Protein AF-A0A9P6DDN6-F1 (afdb_monomer)

Sequence (94 aa):
MSTAVTITYVLNPPEGTGTPALSRTKEMTFDIESSTDRTYAAYYDSLRTTVEDARTAIGDDLTAWRDAIGAAEGSKETKNILADEDDEEGDGEQ

Organism: Pleurotus eryngii (NCBI:txid5323)

Secondary structure (DSSP, 8-state):
--SEEEEEEE--PPTT---TTS-SEEEEEEE----SS--HHHHHHHHHHHHHHHHHHHHHHHHHHHHHHHHHHHHHHHHHHHHHHTTSS-----

Mean predicted aligned error: 10.97 Å

Structure (mmCIF, N/CA/C/O backbone):
data_AF-A0A9P6DDN6-F1
#
_entry.id   AF-A0A9P6DDN6-F1
#
loop_
_atom_site.group_PDB
_atom_site.id
_atom_site.type_symbol
_atom_site.label_atom_id
_atom_site.label_alt_id
_atom_site.label_comp_id
_atom_site.label_asym_id
_atom_site.label_entity_id
_atom_site.label_seq_id
_atom_site.pdbx_PDB_ins_code
_atom_site.Cartn_x
_atom_site.Cartn_y
_atom_site.Cartn_z
_atom_site.occupancy
_atom_site.B_iso_or_equiv
_atom_site.auth_seq_id
_atom_site.auth_comp_id
_atom_site.auth_asym_id
_atom_site.auth_atom_id
_atom_site.pdbx_PDB_model_num
ATOM 1 N N . MET A 1 1 ? 16.088 -13.026 -13.908 1.00 72.12 1 MET A N 1
ATOM 2 C CA . MET A 1 1 ? 15.892 -12.099 -12.775 1.00 72.12 1 MET A CA 1
ATOM 3 C C . MET A 1 1 ? 14.531 -12.390 -12.173 1.00 72.12 1 MET A C 1
ATOM 5 O O . MET A 1 1 ? 13.733 -13.028 -12.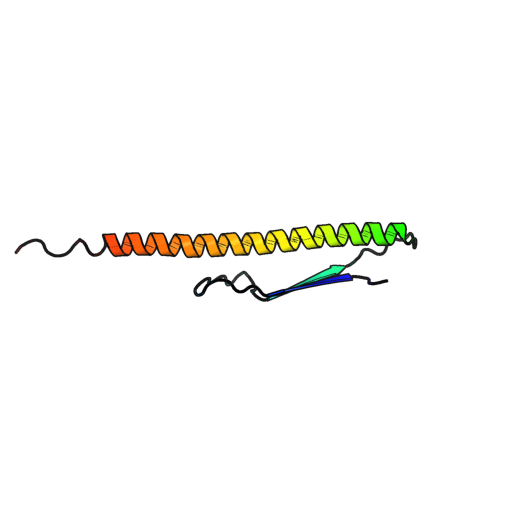853 1.00 72.12 1 MET A O 1
ATOM 9 N N . SER A 1 2 ? 14.291 -12.019 -10.918 1.00 79.88 2 SER A N 1
ATOM 10 C CA . SER A 1 2 ? 12.959 -12.136 -10.314 1.00 79.88 2 SER A CA 1
ATOM 11 C C . SER A 1 2 ? 11.955 -11.324 -11.129 1.00 79.88 2 SER A C 1
ATOM 13 O O . SER A 1 2 ? 12.287 -10.242 -11.599 1.00 79.88 2 SER A O 1
ATOM 15 N N . THR A 1 3 ? 10.754 -11.854 -11.324 1.00 90.12 3 THR A N 1
ATOM 16 C CA . THR A 1 3 ? 9.673 -11.176 -12.059 1.00 90.12 3 THR A CA 1
ATOM 17 C C . THR A 1 3 ? 8.665 -10.522 -11.127 1.00 90.12 3 THR A C 1
ATOM 19 O O . THR A 1 3 ? 7.733 -9.896 -11.606 1.00 90.12 3 THR A O 1
ATOM 22 N N . ALA A 1 4 ? 8.834 -10.680 -9.814 1.00 93.00 4 ALA A N 1
ATOM 23 C CA . ALA A 1 4 ? 7.946 -10.127 -8.810 1.00 93.00 4 ALA A CA 1
ATOM 24 C C . ALA A 1 4 ? 8.688 -9.874 -7.491 1.00 93.00 4 ALA A C 1
ATOM 26 O O . ALA A 1 4 ? 9.718 -10.497 -7.206 1.00 93.00 4 ALA A O 1
ATOM 27 N N . VAL A 1 5 ? 8.122 -8.974 -6.692 1.00 94.44 5 VAL A N 1
ATOM 28 C CA . VAL A 1 5 ? 8.470 -8.705 -5.298 1.00 94.44 5 VAL A CA 1
ATOM 29 C C . VAL A 1 5 ? 7.315 -9.194 -4.430 1.00 94.44 5 VAL A C 1
ATOM 31 O O . VAL A 1 5 ? 6.191 -8.719 -4.571 1.00 94.44 5 VAL A O 1
ATOM 34 N N . THR A 1 6 ? 7.588 -10.127 -3.520 1.00 95.81 6 THR A N 1
ATOM 35 C CA . THR A 1 6 ? 6.601 -10.627 -2.553 1.00 95.81 6 THR A CA 1
ATOM 36 C C . THR A 1 6 ? 6.963 -10.146 -1.158 1.00 95.81 6 THR A C 1
ATOM 38 O O . THR A 1 6 ? 8.111 -10.270 -0.728 1.00 95.81 6 THR A O 1
ATOM 41 N N . ILE A 1 7 ? 5.982 -9.592 -0.451 1.00 94.81 7 ILE A N 1
ATOM 42 C CA . ILE A 1 7 ? 6.127 -9.085 0.910 1.00 94.81 7 ILE A CA 1
ATOM 43 C C . ILE A 1 7 ? 5.053 -9.718 1.780 1.00 94.81 7 ILE A C 1
ATOM 45 O O . ILE A 1 7 ? 3.863 -9.637 1.476 1.00 94.81 7 ILE A O 1
ATOM 49 N N . THR A 1 8 ? 5.487 -10.299 2.893 1.00 95.62 8 THR A N 1
ATOM 50 C CA . THR A 1 8 ? 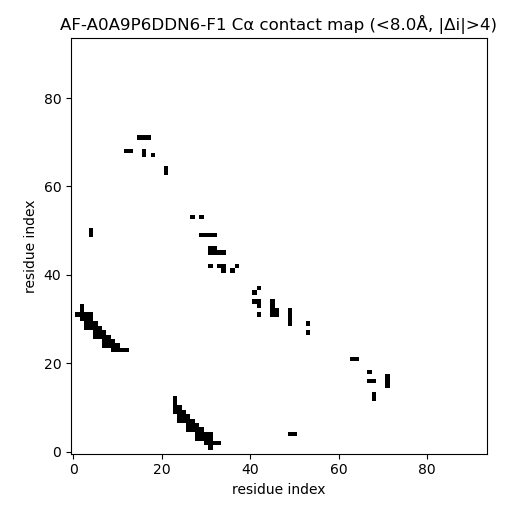4.609 -10.925 3.878 1.00 95.62 8 THR A CA 1
ATOM 51 C C . THR A 1 8 ? 4.872 -10.304 5.238 1.00 95.62 8 THR A C 1
ATOM 53 O O . THR A 1 8 ? 6.026 -10.168 5.650 1.00 95.62 8 THR A O 1
ATOM 56 N N . TYR A 1 9 ? 3.812 -9.934 5.949 1.00 93.12 9 TYR A N 1
ATOM 57 C CA . TYR A 1 9 ? 3.915 -9.432 7.314 1.00 93.12 9 TYR A CA 1
ATOM 58 C C . TYR A 1 9 ? 2.773 -9.934 8.193 1.00 93.12 9 TYR A C 1
ATOM 60 O O . TYR A 1 9 ? 1.702 -10.327 7.722 1.00 93.12 9 TYR A O 1
ATOM 68 N N . VAL A 1 10 ? 3.036 -9.926 9.500 1.00 94.44 10 VAL A N 1
ATOM 69 C CA . VAL A 1 10 ? 2.081 -10.280 10.548 1.00 94.44 10 VAL A CA 1
ATOM 70 C C . VAL A 1 10 ? 2.062 -9.160 11.577 1.00 94.44 10 VAL A C 1
ATOM 72 O O . VAL A 1 10 ? 3.107 -8.764 12.092 1.00 94.44 10 VAL A O 1
ATOM 75 N N . LEU A 1 11 ? 0.871 -8.652 11.871 1.00 91.50 11 LEU A N 1
ATOM 76 C CA . LEU A 1 11 ? 0.626 -7.621 12.866 1.00 91.50 11 LEU A CA 1
ATOM 77 C C . LEU A 1 11 ? 0.055 -8.237 14.137 1.00 91.50 11 LEU A C 1
ATOM 79 O O . LEU A 1 11 ? -0.834 -9.088 14.093 1.00 91.50 11 LEU A O 1
ATOM 83 N N . ASN A 1 12 ? 0.531 -7.733 15.272 1.00 89.62 12 ASN A N 1
ATOM 84 C CA . ASN A 1 12 ? 0.064 -8.100 16.605 1.00 89.62 12 ASN A CA 1
ATOM 85 C C . ASN A 1 12 ? -0.632 -6.889 17.251 1.00 89.62 12 ASN A C 1
ATOM 87 O O . ASN A 1 12 ? -0.033 -6.238 18.108 1.00 89.62 12 ASN A O 1
ATOM 91 N N . PRO A 1 13 ? -1.849 -6.517 16.805 1.00 86.25 13 PRO A N 1
ATOM 92 C CA . PRO A 1 13 ? -2.597 -5.429 17.424 1.00 86.25 13 PRO A CA 1
ATOM 93 C C . PRO A 1 13 ? -3.035 -5.812 18.851 1.00 86.25 13 PRO A C 1
ATOM 95 O O . PRO A 1 13 ? -3.147 -7.008 19.148 1.00 86.25 13 PRO A O 1
ATOM 98 N N . PRO A 1 14 ? -3.321 -4.824 19.720 1.00 84.06 14 PRO A N 1
ATOM 99 C CA . PRO A 1 14 ? -3.847 -5.068 21.060 1.00 84.06 14 PRO A CA 1
ATOM 100 C C . PRO A 1 14 ? -5.117 -5.933 21.075 1.00 84.06 14 PRO A C 1
ATOM 102 O O . PRO A 1 14 ? -5.871 -6.028 20.100 1.00 84.06 14 PRO A O 1
ATOM 105 N N . GLU A 1 15 ? -5.381 -6.575 22.212 1.00 78.25 15 GLU A N 1
ATOM 106 C CA . GLU A 1 15 ? -6.609 -7.347 22.388 1.00 78.25 15 GLU A CA 1
ATOM 107 C C . GLU A 1 15 ? -7.850 -6.445 22.299 1.00 78.25 15 GLU A C 1
ATOM 109 O O . GLU A 1 15 ? -7.866 -5.300 22.759 1.00 78.25 15 GLU A O 1
ATOM 114 N N . GLY A 1 16 ? -8.904 -6.961 21.665 1.00 70.62 16 GLY A N 1
ATOM 115 C CA . GLY A 1 16 ? -10.136 -6.209 21.430 1.00 70.62 16 GLY A CA 1
ATOM 116 C C . GLY A 1 16 ? -10.098 -5.254 20.232 1.00 70.62 16 GLY A C 1
ATOM 117 O O . GLY A 1 16 ? -11.137 -4.678 19.914 1.00 70.62 16 GLY A O 1
ATOM 118 N N . THR A 1 17 ? -8.974 -5.118 19.509 1.00 72.69 17 THR A N 1
ATOM 119 C CA . THR A 1 17 ? -8.961 -4.449 18.197 1.00 72.69 17 THR A CA 1
ATOM 120 C C . THR A 1 17 ? -9.681 -5.333 17.170 1.00 72.69 17 THR A C 1
ATOM 122 O O . THR A 1 17 ? -9.082 -6.189 16.511 1.00 72.69 17 THR A O 1
ATOM 125 N N . GLY A 1 18 ? -11.004 -5.183 17.097 1.00 64.50 18 GLY A N 1
ATOM 126 C CA . GLY A 1 18 ? -11.867 -5.872 16.146 1.00 64.50 18 GLY A CA 1
ATOM 127 C C . GLY A 1 18 ? -11.966 -5.096 14.840 1.00 64.50 18 GLY A C 1
ATOM 128 O O . GLY A 1 18 ? -12.724 -4.137 14.747 1.00 64.50 18 GLY A O 1
ATOM 129 N N . THR A 1 19 ? -11.227 -5.522 13.821 1.00 67.88 19 THR A N 1
ATOM 130 C CA . THR A 1 19 ? -11.280 -4.939 12.475 1.00 67.88 19 THR A CA 1
ATOM 131 C C . THR A 1 19 ? -11.625 -6.024 11.460 1.00 67.88 19 THR A C 1
ATOM 133 O O . THR A 1 19 ? -10.733 -6.614 10.858 1.00 67.88 19 THR A O 1
ATOM 136 N N . PRO A 1 20 ? -12.917 -6.324 11.227 1.00 66.69 20 PRO A N 1
ATOM 137 C CA . PRO A 1 20 ? -13.306 -7.388 10.297 1.00 66.69 20 PRO A CA 1
ATOM 138 C C . PRO A 1 20 ? -12.847 -7.128 8.852 1.00 66.69 20 PRO A C 1
ATOM 140 O O . PRO A 1 20 ? -12.762 -8.061 8.062 1.00 66.69 20 PRO A O 1
ATOM 143 N N . ALA A 1 21 ? -12.533 -5.874 8.513 1.00 77.81 21 ALA A N 1
ATOM 144 C CA . ALA A 1 21 ? -12.034 -5.476 7.200 1.00 77.81 21 ALA A CA 1
ATOM 145 C C . ALA A 1 21 ? -10.502 -5.563 7.046 1.00 77.81 21 ALA A C 1
ATOM 147 O O . ALA A 1 21 ? -10.017 -5.458 5.922 1.00 77.81 21 ALA A O 1
ATOM 148 N N . LEU A 1 22 ? -9.736 -5.728 8.135 1.00 84.88 22 LEU A N 1
ATOM 149 C CA . LEU A 1 22 ? -8.271 -5.714 8.092 1.00 84.88 22 LEU A CA 1
ATOM 150 C C . LEU A 1 22 ? -7.690 -7.063 8.522 1.00 84.88 22 LEU A C 1
ATOM 152 O O . LEU A 1 22 ? -7.971 -7.578 9.604 1.00 84.88 22 LEU A O 1
ATOM 156 N N . SER A 1 23 ? -6.820 -7.620 7.683 1.00 89.12 23 SER A N 1
ATOM 157 C CA . SER A 1 23 ? -6.140 -8.884 7.963 1.00 89.12 23 SER A CA 1
ATOM 158 C C . SER A 1 23 ? -4.866 -8.649 8.769 1.00 89.12 23 SER A C 1
ATOM 160 O O . SER A 1 23 ? -4.033 -7.826 8.399 1.00 89.12 23 SER A O 1
ATOM 162 N N . ARG A 1 24 ? -4.689 -9.397 9.868 1.00 89.94 24 ARG A N 1
ATOM 163 C CA . ARG A 1 24 ? -3.460 -9.348 10.686 1.00 89.94 24 ARG A CA 1
ATOM 164 C C . ARG A 1 24 ? -2.258 -9.931 9.955 1.00 89.94 24 ARG A C 1
ATOM 166 O O . ARG A 1 24 ? -1.144 -9.462 10.137 1.00 89.94 24 ARG A O 1
ATOM 173 N N . THR A 1 25 ? -2.486 -10.954 9.143 1.00 93.12 25 THR A N 1
ATOM 174 C CA . THR A 1 25 ? -1.481 -11.535 8.256 1.00 93.12 25 THR A CA 1
ATOM 175 C C . THR A 1 25 ? -1.811 -11.118 6.839 1.00 93.12 25 THR A C 1
ATOM 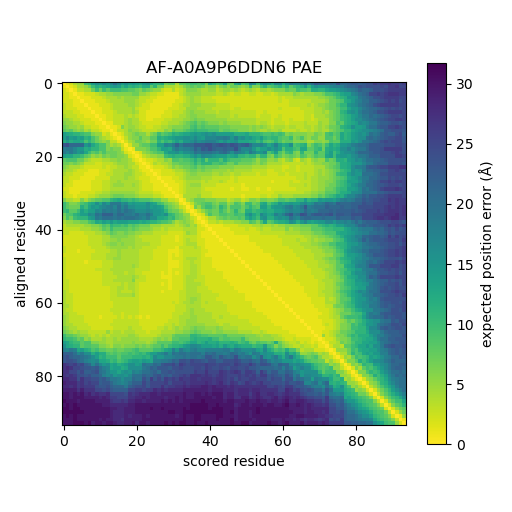177 O O . THR A 1 25 ? -2.938 -11.331 6.387 1.00 93.12 25 THR A O 1
ATOM 180 N N . LYS A 1 26 ? -0.838 -10.540 6.139 1.00 93.31 26 LYS A N 1
ATOM 181 C CA . LYS A 1 26 ? -1.001 -10.141 4.746 1.00 93.31 26 LYS A CA 1
ATOM 182 C C . LYS A 1 26 ? 0.202 -10.579 3.932 1.00 93.31 26 LYS A C 1
ATOM 184 O O . LYS A 1 26 ? 1.341 -10.481 4.383 1.00 93.31 26 LYS A O 1
ATOM 189 N N . GLU A 1 27 ? -0.086 -11.048 2.730 1.00 96.12 27 GLU A N 1
ATOM 190 C CA . GLU A 1 27 ? 0.888 -11.314 1.682 1.00 96.12 27 GLU A CA 1
ATOM 191 C C . GLU A 1 27 ? 0.508 -10.458 0.476 1.00 96.12 27 GLU A C 1
ATOM 193 O O . GLU A 1 27 ? -0.659 -10.406 0.082 1.00 96.12 27 GLU A O 1
ATOM 198 N N . MET A 1 28 ? 1.482 -9.738 -0.071 1.00 95.12 28 MET A N 1
ATOM 199 C CA . MET A 1 28 ? 1.314 -8.849 -1.213 1.00 95.12 28 MET A CA 1
ATOM 200 C C . MET A 1 28 ? 2.385 -9.190 -2.238 1.00 95.12 28 MET A C 1
ATOM 202 O O . MET A 1 28 ? 3.563 -9.288 -1.898 1.00 95.12 28 MET A O 1
ATOM 206 N N . THR A 1 29 ? 1.973 -9.379 -3.487 1.00 96.69 29 THR A N 1
ATOM 207 C CA . THR A 1 29 ? 2.881 -9.659 -4.600 1.00 96.69 29 THR A CA 1
ATOM 208 C C . THR A 1 29 ? 2.732 -8.559 -5.636 1.00 96.69 29 THR A C 1
ATOM 210 O O . THR A 1 29 ? 1.616 -8.223 -6.025 1.00 96.69 29 THR A O 1
ATOM 213 N N . PHE A 1 30 ? 3.864 -8.001 -6.052 1.00 95.62 30 PHE A N 1
ATOM 214 C CA . PHE A 1 30 ? 3.959 -6.922 -7.023 1.00 95.62 30 PHE A CA 1
ATOM 215 C C . PHE A 1 30 ? 4.814 -7.398 -8.187 1.00 95.62 30 PHE A C 1
ATOM 217 O O . PHE A 1 30 ? 5.991 -7.717 -8.003 1.00 95.62 30 PHE A O 1
ATOM 224 N N . ASP A 1 31 ? 4.229 -7.465 -9.376 1.00 95.38 31 ASP A N 1
ATOM 225 C CA . ASP A 1 31 ? 4.954 -7.879 -10.569 1.00 95.38 31 ASP A CA 1
ATOM 226 C C . ASP A 1 31 ? 5.913 -6.773 -11.025 1.00 95.38 31 ASP A C 1
ATOM 228 O O . ASP A 1 31 ? 5.588 -5.585 -11.033 1.00 95.38 31 ASP A O 1
ATOM 232 N N . ILE A 1 32 ? 7.122 -7.177 -11.405 1.00 92.88 32 ILE A N 1
ATOM 233 C CA . ILE A 1 32 ? 8.119 -6.297 -12.004 1.00 92.88 32 ILE A CA 1
ATOM 234 C C . ILE A 1 32 ? 7.816 -6.263 -13.494 1.00 92.88 32 ILE A C 1
ATOM 236 O O . ILE A 1 32 ? 7.991 -7.268 -14.196 1.00 92.88 32 ILE A O 1
ATOM 240 N N . GLU A 1 33 ? 7.359 -5.109 -13.980 1.00 85.69 33 GLU A N 1
ATOM 241 C CA . GLU A 1 33 ? 7.055 -4.943 -15.395 1.00 85.69 33 GLU A CA 1
ATOM 242 C C . GLU A 1 33 ? 8.275 -5.301 -16.244 1.00 85.69 33 GLU A C 1
ATOM 244 O O . GLU A 1 33 ? 9.377 -4.769 -16.091 1.00 85.69 33 GLU A O 1
ATOM 249 N N . SER A 1 34 ? 8.078 -6.252 -17.154 1.00 72.25 34 SER A N 1
ATOM 250 C CA . SER A 1 34 ? 9.122 -6.639 -18.089 1.00 72.25 34 SER A CA 1
ATOM 251 C C . SER A 1 34 ? 9.195 -5.602 -19.199 1.00 72.25 34 SER A C 1
ATOM 253 O O . SER A 1 34 ? 8.409 -5.621 -20.144 1.00 72.25 34 SER A O 1
ATOM 255 N N . SER A 1 35 ? 10.170 -4.708 -19.080 1.00 69.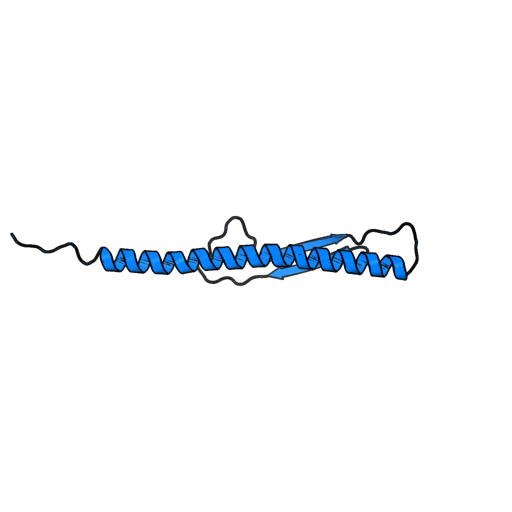38 35 SER A N 1
ATOM 256 C CA . SER A 1 35 ? 10.562 -3.791 -20.143 1.00 69.38 35 SER A CA 1
ATOM 257 C C . SER A 1 35 ? 10.842 -4.547 -21.456 1.00 69.38 35 SER A C 1
ATOM 259 O O . SER A 1 35 ? 11.508 -5.588 -21.475 1.00 69.38 35 SER A O 1
ATOM 261 N N . THR A 1 36 ? 10.368 -4.007 -22.586 1.00 74.12 36 THR A N 1
ATOM 262 C CA . THR A 1 36 ? 10.744 -4.491 -23.930 1.00 74.12 36 THR A CA 1
ATOM 263 C C . THR A 1 36 ? 12.236 -4.310 -24.205 1.00 74.12 36 THR A C 1
ATOM 265 O O . THR A 1 36 ? 12.809 -5.041 -25.015 1.00 74.12 36 THR A O 1
ATOM 268 N N . ASP A 1 37 ? 12.866 -3.357 -23.517 1.00 72.88 37 ASP A N 1
ATOM 269 C CA . ASP A 1 37 ? 14.311 -3.218 -23.455 1.00 72.88 37 ASP A CA 1
ATOM 270 C C . ASP A 1 37 ? 14.882 -4.181 -22.402 1.00 72.88 37 ASP A C 1
ATOM 272 O O . ASP A 1 37 ? 14.658 -4.033 -21.199 1.00 72.88 37 ASP A O 1
ATOM 276 N N . ARG A 1 38 ? 15.619 -5.199 -22.855 1.00 77.69 38 ARG A N 1
ATOM 277 C CA . ARG A 1 38 ? 16.162 -6.277 -22.006 1.00 77.69 38 ARG A CA 1
ATOM 278 C C . ARG A 1 38 ? 17.473 -5.886 -21.315 1.00 77.69 38 ARG A C 1
ATOM 280 O O . ARG A 1 38 ? 18.309 -6.749 -21.035 1.00 77.69 38 ARG A O 1
ATOM 287 N N . THR A 1 39 ? 17.687 -4.596 -21.080 1.00 85.62 39 THR A N 1
ATOM 288 C CA . THR A 1 39 ? 18.869 -4.093 -20.384 1.00 85.62 39 THR A CA 1
ATOM 289 C C . THR A 1 39 ? 18.727 -4.251 -18.872 1.00 85.62 39 THR A C 1
ATOM 291 O O . THR A 1 39 ? 17.633 -4.239 -18.308 1.00 85.62 39 THR A O 1
ATOM 294 N N . TYR A 1 40 ? 19.866 -4.375 -18.188 1.00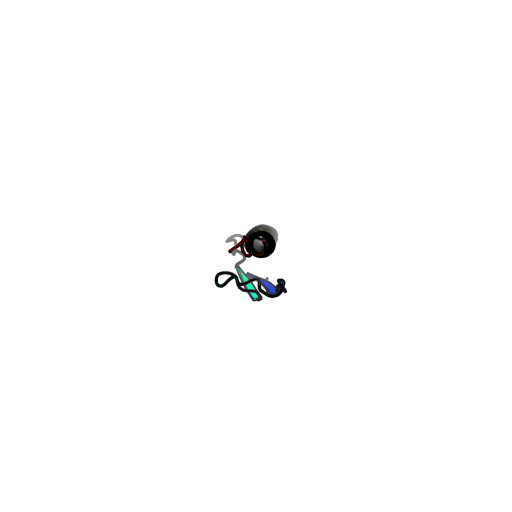 88.69 40 TYR A N 1
ATOM 295 C CA . TYR A 1 40 ? 19.895 -4.365 -16.725 1.00 88.69 40 TYR A CA 1
ATOM 296 C C . TYR A 1 40 ? 19.373 -3.043 -16.154 1.00 88.69 40 TYR A C 1
ATOM 298 O O . TYR A 1 40 ? 18.710 -3.060 -15.126 1.00 88.69 40 TYR A O 1
ATOM 306 N N . ALA A 1 41 ? 19.650 -1.920 -16.825 1.00 90.44 41 ALA A N 1
ATOM 307 C CA . ALA A 1 41 ? 19.182 -0.602 -16.405 1.00 90.44 41 ALA A CA 1
ATOM 308 C C . ALA A 1 41 ? 17.649 -0.548 -16.355 1.00 90.44 41 ALA A C 1
ATOM 310 O O . ALA A 1 41 ? 17.095 -0.299 -15.290 1.00 90.44 41 ALA A O 1
ATOM 311 N N . ALA A 1 42 ? 16.978 -0.916 -17.453 1.00 89.69 42 ALA A N 1
ATOM 312 C CA . ALA A 1 42 ? 15.519 -0.923 -17.511 1.00 89.69 42 ALA A CA 1
ATOM 313 C C . ALA A 1 42 ? 14.893 -1.862 -16.466 1.00 89.69 42 ALA A C 1
ATOM 315 O O . ALA A 1 42 ? 13.904 -1.510 -15.833 1.00 89.69 42 ALA A O 1
ATOM 316 N N . TYR A 1 43 ? 15.499 -3.030 -16.223 1.00 90.94 43 TYR A N 1
ATOM 317 C CA . TYR A 1 43 ? 15.044 -3.927 -15.159 1.00 90.94 43 TYR A CA 1
ATOM 318 C C . TYR A 1 43 ? 15.129 -3.288 -13.764 1.00 90.94 43 TYR A C 1
ATOM 320 O O . TYR A 1 43 ? 14.189 -3.409 -12.982 1.00 90.94 43 TYR A O 1
ATOM 328 N N . TYR A 1 44 ? 16.249 -2.642 -13.425 1.00 92.75 44 TYR A N 1
ATOM 329 C CA . TYR A 1 44 ? 16.418 -2.031 -12.103 1.00 92.75 44 TYR A CA 1
ATOM 330 C C . TYR A 1 44 ? 15.543 -0.790 -11.916 1.00 92.75 44 TYR A C 1
ATOM 332 O O . TYR A 1 44 ? 15.092 -0.552 -10.796 1.00 92.75 44 TYR A O 1
ATOM 340 N N . ASP A 1 45 ? 15.260 -0.053 -12.989 1.00 93.31 45 ASP A N 1
ATOM 341 C CA . ASP A 1 45 ? 14.293 1.043 -12.967 1.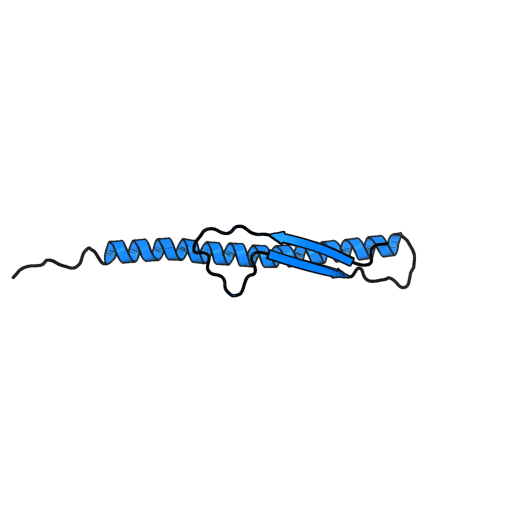00 93.31 45 ASP A CA 1
ATOM 342 C C . ASP A 1 45 ? 12.882 0.510 -12.677 1.00 93.31 45 ASP A C 1
ATOM 344 O O . ASP A 1 45 ? 12.248 0.964 -11.724 1.00 93.31 45 ASP A O 1
ATOM 348 N N . SER A 1 46 ? 12.430 -0.530 -13.393 1.00 93.06 46 SER A N 1
ATOM 349 C CA . SER A 1 46 ? 11.141 -1.183 -13.120 1.00 93.06 46 SER A CA 1
ATOM 350 C C . SER A 1 46 ? 11.077 -1.761 -11.705 1.00 93.06 46 SER A C 1
ATOM 352 O O . SER A 1 46 ? 10.105 -1.530 -10.995 1.00 93.06 46 SER A O 1
ATOM 354 N N . LEU A 1 47 ? 12.129 -2.450 -11.248 1.00 94.19 47 LEU A N 1
ATOM 355 C CA . LEU A 1 47 ? 12.204 -2.975 -9.883 1.00 94.19 47 LEU A CA 1
ATOM 356 C C . LEU A 1 47 ? 12.082 -1.860 -8.840 1.00 94.19 47 LEU A C 1
ATOM 358 O O . LEU A 1 47 ? 11.406 -2.039 -7.828 1.00 94.19 47 LEU A O 1
ATOM 362 N N . ARG A 1 48 ? 12.739 -0.717 -9.062 1.00 95.19 48 ARG A N 1
ATOM 363 C CA . ARG A 1 48 ? 12.659 0.425 -8.151 1.00 95.19 48 ARG A CA 1
ATOM 364 C C . ARG A 1 4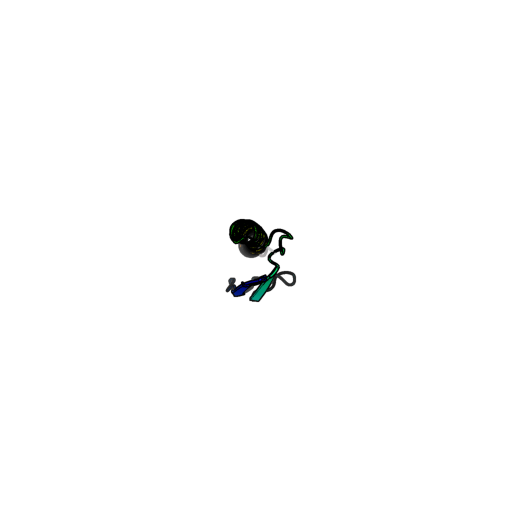8 ? 11.229 0.946 -8.054 1.00 95.19 48 ARG A C 1
ATOM 366 O O . ARG A 1 48 ? 10.749 1.125 -6.938 1.00 95.19 48 ARG A O 1
ATOM 373 N N . THR A 1 49 ? 10.555 1.135 -9.186 1.00 95.19 49 THR A N 1
ATOM 374 C CA . THR A 1 49 ? 9.146 1.549 -9.213 1.00 95.19 49 THR A CA 1
ATOM 375 C C . THR A 1 49 ? 8.260 0.537 -8.489 1.00 95.19 49 THR A C 1
ATOM 377 O O . THR A 1 49 ? 7.529 0.918 -7.582 1.00 95.19 49 THR A O 1
ATOM 380 N N . THR A 1 50 ? 8.413 -0.762 -8.768 1.00 96.19 50 THR A N 1
ATOM 381 C CA . THR A 1 50 ? 7.665 -1.826 -8.079 1.00 96.19 50 THR A CA 1
ATOM 382 C C . THR A 1 50 ? 7.868 -1.789 -6.557 1.00 96.19 50 THR A C 1
ATOM 384 O O . THR A 1 50 ? 6.930 -2.016 -5.796 1.00 96.19 50 THR A O 1
ATOM 387 N N . VAL A 1 51 ? 9.080 -1.483 -6.079 1.00 95.81 51 VAL A N 1
ATOM 388 C CA . VAL A 1 51 ? 9.363 -1.341 -4.639 1.00 95.81 51 VAL A CA 1
ATOM 389 C C . VAL A 1 51 ? 8.720 -0.080 -4.048 1.00 95.81 51 VAL A C 1
ATOM 391 O O . VAL A 1 51 ? 8.243 -0.117 -2.912 1.00 95.81 51 VAL A O 1
ATOM 394 N N . GLU A 1 52 ? 8.691 1.029 -4.786 1.00 97.38 52 GLU A N 1
ATOM 395 C CA . GLU A 1 52 ? 8.014 2.265 -4.368 1.00 97.38 52 GLU A CA 1
ATOM 396 C C . GLU A 1 52 ? 6.488 2.065 -4.269 1.00 97.38 52 GLU A C 1
ATOM 398 O O . GLU A 1 52 ? 5.877 2.484 -3.277 1.00 97.38 52 GLU A O 1
ATOM 403 N N . ASP A 1 53 ? 5.892 1.334 -5.213 1.00 96.31 53 ASP A N 1
ATOM 404 C CA . ASP A 1 53 ? 4.477 0.943 -5.185 1.00 96.31 53 ASP A CA 1
ATOM 405 C C . ASP A 1 53 ? 4.178 0.025 -3.998 1.00 96.31 53 ASP A C 1
ATOM 407 O O . ASP A 1 53 ? 3.238 0.258 -3.231 1.00 96.31 53 ASP A O 1
ATOM 411 N N . ALA A 1 54 ? 5.032 -0.978 -3.784 1.00 96.56 54 ALA A N 1
ATOM 412 C CA . ALA A 1 54 ? 4.907 -1.893 -2.661 1.00 96.56 54 ALA A CA 1
ATOM 413 C C . ALA A 1 54 ? 4.976 -1.163 -1.313 1.00 96.56 54 ALA A C 1
ATOM 415 O O . ALA A 1 54 ? 4.166 -1.412 -0.416 1.00 96.56 54 ALA A O 1
ATOM 416 N N . ARG A 1 55 ? 5.906 -0.210 -1.177 1.00 96.75 55 ARG A N 1
ATOM 417 C CA . ARG A 1 55 ? 6.029 0.643 0.012 1.00 96.75 55 ARG A CA 1
ATOM 418 C C . ARG A 1 55 ? 4.764 1.463 0.252 1.00 96.75 55 ARG A C 1
ATOM 420 O O . ARG A 1 55 ? 4.339 1.572 1.400 1.00 96.75 55 ARG A O 1
ATOM 427 N N . THR A 1 56 ? 4.191 2.040 -0.800 1.00 97.81 56 THR A N 1
ATOM 428 C CA . THR A 1 56 ? 2.962 2.840 -0.707 1.00 97.81 56 THR A CA 1
ATOM 429 C C . THR A 1 56 ? 1.796 1.978 -0.229 1.00 97.81 56 THR A C 1
ATOM 431 O O . THR A 1 56 ? 1.190 2.291 0.792 1.00 97.81 56 THR A O 1
ATOM 434 N N . ALA A 1 57 ? 1.570 0.825 -0.863 1.00 96.12 57 ALA A N 1
ATOM 435 C CA . ALA A 1 57 ? 0.476 -0.079 -0.510 1.00 96.12 57 ALA A CA 1
ATOM 436 C C . ALA A 1 57 ? 0.569 -0.620 0.931 1.00 96.12 57 ALA A C 1
ATOM 438 O O . ALA A 1 57 ? -0.446 -0.761 1.616 1.00 96.12 57 ALA A O 1
ATOM 439 N N . ILE A 1 58 ? 1.783 -0.906 1.414 1.00 95.56 58 ILE A N 1
ATOM 440 C CA . ILE A 1 58 ? 2.007 -1.299 2.814 1.00 95.56 58 ILE A CA 1
ATOM 441 C C . ILE A 1 58 ? 1.754 -0.118 3.751 1.00 95.56 58 ILE A C 1
ATOM 443 O O . ILE A 1 58 ? 1.141 -0.291 4.802 1.00 95.56 58 ILE A O 1
ATOM 447 N N . GLY A 1 59 ? 2.209 1.082 3.385 1.00 96.19 59 GLY A N 1
ATOM 448 C CA . GLY A 1 59 ? 1.969 2.297 4.161 1.00 96.19 59 GLY A CA 1
ATOM 449 C C . GLY A 1 59 ? 0.481 2.580 4.357 1.00 96.19 59 GLY A C 1
ATOM 450 O O . GLY A 1 59 ? 0.065 2.878 5.478 1.00 96.19 59 GLY A O 1
ATOM 451 N N . ASP A 1 60 ? -0.320 2.420 3.305 1.00 95.81 60 ASP A N 1
ATOM 452 C CA . ASP A 1 60 ? -1.772 2.604 3.357 1.00 95.81 60 ASP A CA 1
ATOM 453 C C . ASP A 1 60 ? -2.441 1.572 4.278 1.00 95.81 60 ASP A C 1
ATOM 455 O O . ASP A 1 60 ? -3.267 1.931 5.120 1.00 95.81 60 ASP A O 1
ATOM 459 N N . ASP A 1 61 ? -2.042 0.298 4.193 1.00 93.75 61 ASP A N 1
ATOM 460 C CA . ASP A 1 61 ? -2.583 -0.757 5.060 1.00 93.75 61 ASP A CA 1
ATOM 461 C C . ASP A 1 61 ? -2.225 -0.538 6.537 1.00 93.75 61 ASP A C 1
ATOM 463 O O . ASP A 1 61 ? -3.085 -0.626 7.416 1.00 93.75 61 ASP A O 1
ATOM 467 N N . LEU A 1 62 ? 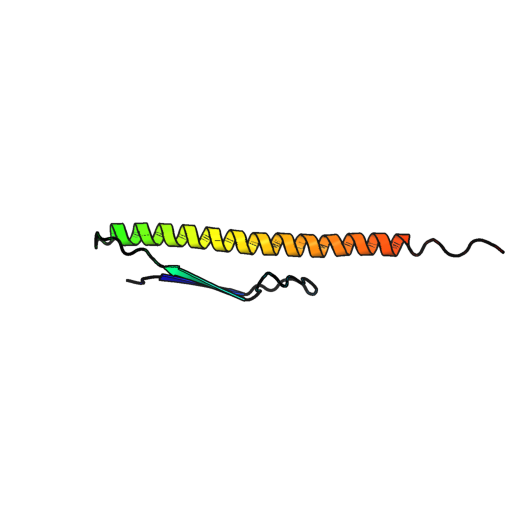-0.967 -0.188 6.823 1.00 93.94 62 LEU A N 1
ATOM 468 C CA . LEU A 1 62 ? -0.521 0.117 8.183 1.00 93.94 62 LEU A CA 1
ATOM 469 C C . LEU A 1 62 ? -1.184 1.384 8.734 1.00 93.94 62 LEU A C 1
ATOM 471 O O . LEU A 1 62 ? -1.447 1.465 9.934 1.00 93.94 62 LEU A O 1
ATOM 475 N N . THR A 1 63 ? -1.484 2.356 7.872 1.00 94.88 63 THR A N 1
ATOM 476 C CA . THR A 1 63 ? -2.249 3.553 8.239 1.00 94.88 63 THR A CA 1
ATOM 477 C C . THR A 1 63 ? -3.674 3.181 8.633 1.00 94.88 63 THR A C 1
ATOM 479 O O . THR A 1 63 ? -4.130 3.593 9.698 1.00 94.88 63 THR A O 1
ATOM 482 N N . ALA A 1 64 ? -4.342 2.324 7.858 1.00 92.38 64 ALA A N 1
ATOM 483 C CA . ALA A 1 64 ? -5.668 1.823 8.211 1.00 92.38 64 ALA A CA 1
ATOM 484 C C . ALA A 1 64 ? -5.660 1.060 9.549 1.00 92.38 64 ALA A C 1
ATOM 486 O O . ALA A 1 64 ? -6.552 1.244 10.378 1.00 92.38 64 ALA A O 1
ATOM 487 N N . TRP A 1 65 ? -4.625 0.251 9.802 1.00 92.75 65 TRP A N 1
ATOM 488 C CA . TRP A 1 65 ? -4.438 -0.418 11.092 1.00 92.75 65 TRP A CA 1
ATOM 489 C C . TRP A 1 65 ? -4.235 0.559 12.247 1.00 92.75 65 TRP A C 1
ATOM 491 O O . TRP A 1 65 ? -4.871 0.407 13.290 1.00 92.75 65 TRP A O 1
ATOM 501 N N . ARG A 1 66 ? -3.377 1.568 12.069 1.00 91.62 66 ARG A N 1
ATOM 502 C CA . ARG A 1 66 ? -3.155 2.626 13.062 1.00 91.62 66 ARG A CA 1
ATOM 503 C C . ARG A 1 66 ? -4.462 3.336 13.402 1.00 91.62 66 ARG A C 1
ATOM 505 O O . ARG A 1 66 ? -4.761 3.505 14.581 1.00 91.62 66 ARG A O 1
ATOM 512 N N . ASP A 1 67 ? -5.230 3.730 12.393 1.00 89.38 67 ASP A N 1
ATOM 513 C CA . ASP A 1 67 ? -6.474 4.478 12.581 1.00 89.38 67 ASP A CA 1
ATOM 514 C C . ASP A 1 67 ? -7.533 3.621 13.284 1.00 89.38 67 ASP A C 1
ATOM 516 O O . ASP A 1 67 ? -8.218 4.094 14.191 1.00 89.38 67 ASP A O 1
ATOM 520 N N . ALA A 1 68 ? -7.617 2.332 12.945 1.00 87.19 68 ALA A N 1
ATOM 521 C CA . ALA A 1 68 ? -8.548 1.420 13.591 1.00 87.19 68 ALA A CA 1
ATOM 522 C C . ALA A 1 68 ? -8.183 1.107 15.051 1.00 87.19 68 ALA A C 1
ATOM 524 O O . ALA A 1 68 ? -9.070 1.019 15.901 1.00 87.19 68 ALA A O 1
ATOM 525 N N . ILE A 1 69 ? -6.889 0.974 15.362 1.00 88.75 69 ILE A N 1
ATOM 526 C CA . ILE A 1 69 ? -6.419 0.865 16.749 1.00 88.75 69 ILE A CA 1
ATOM 527 C C . ILE A 1 69 ? -6.732 2.162 17.499 1.00 88.75 69 ILE A C 1
ATOM 529 O O . ILE A 1 69 ? -7.299 2.103 18.584 1.00 88.75 69 ILE A O 1
ATOM 533 N N . GLY A 1 70 ? -6.440 3.326 16.910 1.00 85.31 70 GLY A N 1
ATOM 534 C CA . GLY A 1 70 ? -6.735 4.626 17.515 1.00 85.31 70 GLY A CA 1
ATOM 535 C C . GLY A 1 70 ? -8.221 4.811 17.836 1.00 85.31 70 GLY A C 1
ATOM 536 O O . GLY A 1 70 ? -8.565 5.223 18.940 1.00 85.31 70 GLY A O 1
ATOM 537 N N . ALA A 1 71 ? -9.113 4.436 16.915 1.00 82.81 71 ALA A N 1
ATOM 538 C CA . ALA A 1 71 ? -10.556 4.473 17.144 1.00 82.81 71 ALA A CA 1
ATOM 539 C C . ALA A 1 71 ? -11.006 3.498 18.248 1.00 82.81 71 ALA A C 1
ATOM 541 O O . ALA A 1 71 ? -11.869 3.839 19.062 1.00 82.81 71 ALA A O 1
ATOM 542 N N . ALA A 1 72 ? -10.421 2.296 18.299 1.00 79.94 72 ALA A N 1
ATOM 543 C CA . ALA A 1 72 ? -10.721 1.309 19.333 1.00 79.94 72 ALA A CA 1
ATOM 544 C C . ALA A 1 72 ? -10.260 1.770 20.725 1.00 79.94 72 ALA A C 1
ATOM 546 O O . ALA A 1 72 ? -11.004 1.607 21.690 1.00 79.94 72 ALA A O 1
ATOM 547 N N . GLU A 1 73 ? -9.073 2.371 20.830 1.00 77.25 73 GLU A N 1
ATOM 548 C CA . GLU A 1 73 ? -8.555 2.911 22.091 1.00 77.25 73 GLU A CA 1
ATOM 549 C C . GLU A 1 73 ? -9.346 4.144 22.551 1.00 77.25 73 GLU A C 1
ATOM 551 O O . GLU A 1 73 ? -9.794 4.177 23.694 1.00 77.25 73 GLU A O 1
ATOM 556 N N . GLY A 1 74 ? -9.647 5.097 21.661 1.00 71.69 74 GLY A N 1
ATOM 557 C CA . GLY A 1 74 ? -10.488 6.251 22.012 1.00 71.69 74 GLY A CA 1
ATOM 558 C C . GLY A 1 74 ? -11.897 5.845 22.463 1.00 71.69 74 GLY A C 1
ATOM 559 O O . GLY A 1 74 ? -12.446 6.407 23.408 1.00 71.69 74 GLY A O 1
ATOM 560 N N . SER A 1 75 ? -12.463 4.789 21.866 1.00 65.06 75 SER A N 1
ATOM 561 C CA . SER A 1 75 ? -13.755 4.239 22.300 1.00 65.06 75 SER A CA 1
ATOM 562 C C . SER A 1 75 ? -13.709 3.629 23.707 1.00 65.06 75 SER A C 1
ATOM 564 O O . SER A 1 75 ? -14.740 3.587 24.378 1.00 65.06 75 SER A O 1
ATOM 566 N N . LYS A 1 76 ? -12.550 3.137 24.171 1.00 64.06 76 LYS A N 1
ATOM 567 C CA . LYS A 1 76 ? -12.391 2.662 25.557 1.00 64.06 76 LYS A CA 1
ATOM 568 C C . LYS A 1 76 ? -12.424 3.833 26.538 1.00 64.06 76 LYS A C 1
ATOM 570 O O . LYS A 1 76 ? -13.078 3.719 27.568 1.00 64.06 76 LYS A O 1
ATOM 575 N N . GLU A 1 77 ? -11.795 4.959 26.199 1.00 60.62 77 GLU A N 1
ATOM 576 C CA . GLU A 1 77 ? -11.853 6.177 27.018 1.00 60.62 77 GLU A CA 1
ATOM 577 C C . GLU A 1 77 ? -13.283 6.722 27.117 1.00 60.62 77 GLU A C 1
ATOM 579 O O . GLU A 1 77 ? -13.758 6.985 28.217 1.00 60.62 77 GLU A O 1
ATOM 584 N N . THR A 1 78 ? -14.017 6.808 26.000 1.00 61.66 78 THR A N 1
ATOM 585 C CA . THR A 1 78 ? -15.407 7.303 26.020 1.00 61.66 78 THR A CA 1
ATOM 586 C C . THR A 1 78 ? -16.340 6.392 26.818 1.00 61.66 78 THR A C 1
ATOM 588 O O . THR A 1 78 ? -17.219 6.882 27.520 1.00 61.66 78 THR A O 1
ATOM 591 N N . LYS A 1 79 ? -16.151 5.066 26.751 1.00 59.38 79 LYS A N 1
ATOM 592 C CA . LYS A 1 79 ? -16.925 4.124 27.577 1.00 59.38 79 LYS A CA 1
ATOM 593 C C . LYS A 1 79 ? -16.609 4.247 29.060 1.00 59.38 79 LYS A C 1
ATOM 595 O O . LYS A 1 79 ? -17.523 4.090 29.854 1.00 59.38 79 LYS A O 1
ATOM 600 N N . ASN A 1 80 ? -15.355 4.511 29.426 1.00 56.22 80 ASN A N 1
ATOM 601 C CA . ASN A 1 80 ? -15.007 4.735 30.826 1.00 56.22 80 ASN A CA 1
ATOM 602 C C . ASN A 1 80 ? -15.637 6.027 31.353 1.00 56.22 80 ASN A C 1
ATOM 604 O O . ASN A 1 80 ? -16.157 6.000 32.453 1.00 56.22 80 ASN A O 1
ATOM 608 N N . ILE A 1 81 ? -15.669 7.110 30.568 1.00 57.41 81 ILE A N 1
ATOM 609 C CA . ILE A 1 81 ? -16.337 8.359 30.981 1.00 57.41 81 ILE A CA 1
ATOM 610 C C . ILE A 1 81 ? -17.845 8.138 31.152 1.00 57.41 81 ILE A C 1
ATOM 612 O O . ILE A 1 81 ? -18.398 8.503 32.176 1.00 57.41 81 ILE A O 1
ATOM 616 N N . LEU A 1 82 ? -18.502 7.477 30.193 1.00 56.97 82 LEU A N 1
ATOM 617 C CA . LEU A 1 82 ? -19.936 7.186 30.297 1.00 56.97 82 LEU A CA 1
ATOM 618 C C . LEU A 1 82 ? -20.265 6.210 31.435 1.00 56.97 82 LEU A C 1
ATOM 620 O O . LEU A 1 82 ? -21.336 6.309 32.004 1.00 56.97 82 LEU A O 1
ATOM 624 N N . ALA A 1 83 ? -19.376 5.271 31.771 1.00 55.09 83 ALA A N 1
ATOM 625 C CA . ALA A 1 83 ? -19.569 4.385 32.920 1.00 55.09 83 ALA A CA 1
ATOM 626 C C . ALA A 1 83 ? -19.310 5.085 34.267 1.00 55.09 83 ALA A C 1
ATOM 628 O O . ALA A 1 83 ? -19.889 4.674 35.263 1.00 55.09 83 ALA A O 1
ATOM 629 N N . ASP A 1 84 ? -18.457 6.114 34.295 1.00 50.00 84 ASP A N 1
ATOM 630 C CA . ASP A 1 84 ? -18.183 6.939 35.483 1.00 50.00 84 ASP A CA 1
ATOM 631 C C . ASP A 1 84 ? -19.285 7.999 35.699 1.00 50.00 84 ASP A C 1
ATOM 633 O O . ASP A 1 84 ? -19.578 8.363 36.830 1.00 50.00 84 ASP A O 1
ATOM 637 N N . GLU A 1 85 ? -19.951 8.453 34.628 1.00 49.25 85 GLU A N 1
ATOM 638 C CA . GLU A 1 85 ? -21.112 9.361 34.694 1.00 49.25 85 GLU A CA 1
ATOM 639 C C . GLU A 1 85 ? -22.455 8.634 34.936 1.00 49.25 85 GLU A C 1
ATOM 641 O O . GLU A 1 85 ? -23.399 9.258 35.412 1.00 49.25 85 GLU A O 1
ATOM 646 N N . ASP A 1 86 ? -22.560 7.330 34.646 1.00 47.50 86 ASP A N 1
ATOM 647 C CA . ASP A 1 86 ? -23.785 6.520 34.843 1.00 47.50 86 ASP A CA 1
ATOM 648 C C . ASP A 1 86 ? -23.818 5.794 36.212 1.00 47.50 86 ASP A C 1
ATOM 650 O O . ASP A 1 86 ? -24.770 5.075 36.506 1.00 47.50 86 ASP A O 1
ATOM 654 N N . ASP A 1 87 ? -22.804 5.992 37.070 1.00 47.19 87 ASP A N 1
ATOM 655 C CA . ASP A 1 87 ? -22.765 5.497 38.466 1.00 47.19 87 ASP A CA 1
ATOM 656 C C . ASP A 1 87 ? -23.043 6.617 39.502 1.00 47.19 87 ASP A C 1
ATOM 658 O O . ASP A 1 87 ? -22.869 6.424 40.705 1.00 47.19 87 ASP A O 1
ATOM 662 N N . GLU A 1 88 ? -23.509 7.796 39.054 1.00 45.03 88 GLU A N 1
ATOM 663 C CA . GLU A 1 88 ? -23.838 8.954 39.911 1.00 45.03 88 GLU A CA 1
ATOM 664 C C . GLU A 1 88 ? -25.299 9.459 39.791 1.00 45.03 88 GLU A C 1
ATOM 666 O O . GLU A 1 88 ? -25.614 10.566 40.223 1.00 45.03 88 GLU A O 1
ATOM 671 N N . GLU A 1 89 ? -26.242 8.649 39.292 1.00 42.00 89 GLU A N 1
ATOM 672 C CA . GLU A 1 89 ? -27.688 8.934 39.401 1.00 42.00 89 GLU A CA 1
ATOM 673 C C . GLU A 1 89 ? -28.452 7.769 40.050 1.00 42.00 89 GLU A C 1
ATOM 675 O O . GLU A 1 89 ? -29.027 6.915 39.373 1.00 42.00 89 GLU A O 1
ATOM 680 N N . GLY A 1 90 ? -28.513 7.733 41.389 1.00 39.09 90 GLY A N 1
ATOM 681 C CA . GLY A 1 90 ? -29.350 6.725 42.041 1.00 39.09 90 GLY A CA 1
ATOM 682 C C . GLY A 1 90 ? -29.401 6.623 43.564 1.00 39.09 90 GLY A C 1
ATOM 683 O O . GLY A 1 90 ? -29.482 5.496 44.032 1.00 39.09 90 GLY A O 1
ATOM 684 N N . ASP A 1 91 ? -29.424 7.715 44.341 1.00 35.22 91 ASP A N 1
ATOM 685 C CA . ASP A 1 91 ? -30.212 7.714 45.595 1.00 35.22 91 ASP A CA 1
ATOM 686 C C . ASP A 1 91 ? -30.543 9.138 46.074 1.00 35.22 91 ASP A C 1
ATOM 688 O O . ASP A 1 91 ? -29.724 9.839 46.670 1.00 35.22 91 ASP A O 1
ATOM 692 N N . GLY A 1 92 ? -31.768 9.573 45.781 1.00 33.47 92 GLY A N 1
ATOM 693 C CA . GLY A 1 92 ? -32.360 10.816 46.259 1.00 33.47 92 GLY A CA 1
ATOM 694 C C . GLY A 1 92 ? -33.748 10.544 46.832 1.00 33.47 92 GLY A C 1
ATOM 695 O O . GLY A 1 92 ? -34.713 10.468 46.080 1.00 33.47 92 GLY A O 1
ATOM 696 N N . GLU A 1 93 ? -33.797 10.403 48.159 1.00 35.31 93 GLU A N 1
ATOM 697 C CA . GLU A 1 93 ? -34.919 10.617 49.090 1.00 35.31 93 GLU A CA 1
ATOM 698 C C . GLU A 1 93 ? -36.348 10.215 48.654 1.00 35.31 93 GLU A C 1
ATOM 700 O O . GLU A 1 93 ? -37.036 10.963 47.951 1.00 35.31 93 GLU A O 1
ATOM 705 N N . GLN A 1 94 ? -36.866 9.128 49.254 1.00 31.41 94 GLN A N 1
ATOM 706 C CA . GLN A 1 94 ? -38.187 9.105 49.919 1.00 31.41 94 GLN A CA 1
ATOM 707 C C . GLN A 1 94 ? -38.390 7.895 50.839 1.00 31.41 94 GLN A C 1
ATOM 709 O O . GLN A 1 94 ? -38.126 6.754 50.401 1.00 31.41 94 GLN A O 1
#

pLDDT: mean 79.9, std 18.32, range [31.41, 97.81]

Foldseek 3Di:
DDQKDKDWDAADADPPLDDPPADRIDIDIFGQDDDPPPDPVSS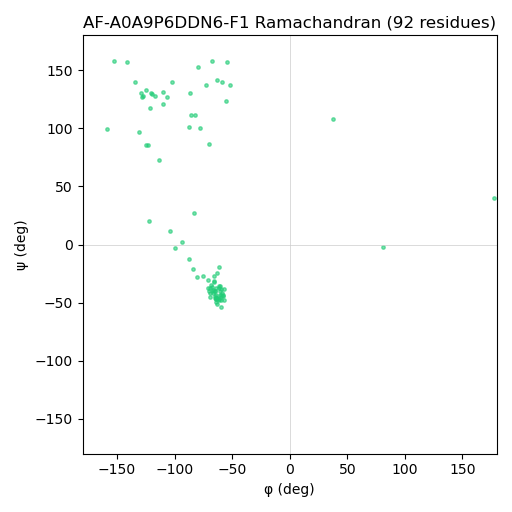VVSVVVSVVVVVVVVVVNVVVVVVSSVVRVVVVVVVVVVVVVVVPPDDDDD

Solvent-accessible surface area (backbone atoms only — not comparable to full-atom values): 5801 Å² total; per-residue (Å²): 130,82,58,56,50,75,50,73,52,75,60,86,75,66,89,86,62,79,50,96,88,60,71,52,63,47,76,48,77,40,68,34,64,81,56,91,57,86,46,70,64,50,46,53,52,33,44,50,51,38,51,53,51,52,51,48,57,50,50,54,53,53,47,54,51,50,52,50,45,50,54,50,53,53,51,50,55,54,50,51,52,52,55,63,62,67,73,73,80,87,87,80,89,133

Radius of gyration: 23.73 Å; Cα contacts (8 Å, |Δi|>4): 64; chains: 1; bounding box: 58×23×74 Å